Protein AF-A0AA38MP34-F1 (afdb_monomer_lite)

Secondary structure (DSSP, 8-state):
--------------SHHHHHHHHHHHHHHHHHHHHHHHHHHHHHHHHHHHHHHHHHHHHHHHHHHHHHHHHHHHHHHHHHHHHHHHS-GGGSTT--HHHHHS--GGGGGSS---

Sequence (114 aa):
MPPRKGRVKKEGPESGEDSDEYRKKRDRNNLAVKRSRVKSKQKTQETLNRVTMLRNENTVLEEKVKTLTKELGFLKELFIAHAANNVDSSKFEGVDLQRLLEEDTSAETSGDNK

Organism: NCBI:txid2755281

Structure (mmCIF, N/CA/C/O backbone):
data_AF-A0AA38MP34-F1
#
_entry.id   AF-A0AA38MP34-F1
#
loop_
_atom_site.group_PDB
_atom_site.id
_atom_site.type_symbol
_atom_site.label_atom_id
_atom_site.label_alt_id
_atom_site.label_comp_id
_atom_site.label_asym_id
_atom_site.label_entity_id
_atom_site.label_seq_id
_atom_site.pdbx_PDB_ins_code
_atom_site.Cartn_x
_atom_site.Cartn_y
_atom_site.Cartn_z
_atom_site.occupancy
_atom_site.B_iso_or_equiv
_atom_site.auth_seq_id
_atom_site.auth_comp_id
_atom_site.auth_asym_id
_atom_site.auth_atom_id
_atom_site.pdbx_PDB_model_num
ATOM 1 N N . MET A 1 1 ? 11.878 -23.286 -30.483 1.00 57.16 1 MET A N 1
ATOM 2 C CA . MET A 1 1 ? 12.178 -21.950 -31.057 1.00 57.16 1 MET A CA 1
ATOM 3 C C . MET A 1 1 ? 12.287 -22.086 -32.569 1.00 57.16 1 MET A C 1
ATOM 5 O O . MET A 1 1 ? 12.931 -23.038 -32.993 1.00 57.16 1 MET A O 1
ATOM 9 N N . PRO A 1 2 ? 11.684 -21.197 -33.378 1.00 58.84 2 PRO A N 1
ATOM 10 C CA . PRO A 1 2 ? 11.858 -21.248 -34.826 1.00 58.84 2 PRO A CA 1
ATOM 11 C C . PRO A 1 2 ? 13.277 -20.780 -35.209 1.00 58.84 2 PRO A C 1
ATOM 13 O O . PRO A 1 2 ? 13.858 -19.953 -34.495 1.00 58.84 2 PRO A O 1
ATOM 16 N N . PRO A 1 3 ? 13.864 -21.295 -36.306 1.00 63.12 3 PRO A N 1
ATOM 17 C CA . PRO A 1 3 ? 15.238 -20.988 -36.677 1.00 63.12 3 PRO A CA 1
ATOM 18 C C . PRO A 1 3 ? 15.350 -19.543 -37.175 1.00 63.12 3 PRO A C 1
ATOM 20 O O . PRO A 1 3 ? 14.533 -19.059 -37.960 1.00 63.12 3 PRO A O 1
ATOM 23 N N . ARG A 1 4 ? 16.385 -18.833 -36.715 1.00 56.50 4 ARG A N 1
ATOM 24 C CA . ARG A 1 4 ? 1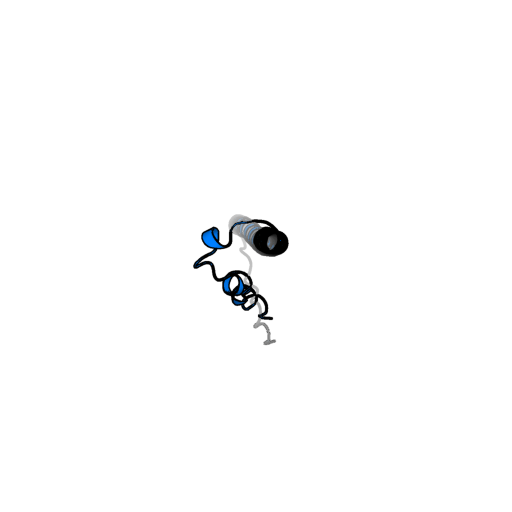6.700 -17.474 -37.170 1.00 56.50 4 ARG A CA 1
ATOM 25 C C . ARG A 1 4 ? 17.152 -17.524 -38.630 1.00 56.50 4 ARG A C 1
ATOM 27 O O . ARG A 1 4 ? 18.264 -17.956 -38.920 1.00 56.50 4 ARG A O 1
ATOM 34 N N . LYS A 1 5 ? 16.278 -17.075 -39.533 1.00 52.97 5 LYS A N 1
ATOM 35 C CA . LYS A 1 5 ? 16.558 -16.895 -40.963 1.00 52.97 5 LYS A CA 1
ATOM 36 C C . LYS A 1 5 ? 17.822 -16.038 -41.135 1.00 52.97 5 LYS A C 1
ATOM 38 O O . LYS A 1 5 ? 17.985 -15.033 -40.444 1.00 52.97 5 LYS A O 1
ATOM 43 N N . GLY A 1 6 ? 18.726 -16.520 -41.989 1.00 48.47 6 GLY A N 1
ATOM 44 C CA . GLY A 1 6 ? 20.119 -16.095 -42.121 1.00 48.47 6 GLY A CA 1
ATOM 45 C C . GLY A 1 6 ? 20.342 -14.586 -42.054 1.00 48.47 6 GLY A C 1
ATOM 46 O O . GLY A 1 6 ? 19.692 -13.797 -42.737 1.00 48.47 6 GLY A O 1
ATOM 47 N N . ARG A 1 7 ? 21.305 -14.190 -41.222 1.00 52.97 7 ARG A N 1
ATOM 48 C CA . ARG A 1 7 ? 21.802 -12.820 -41.152 1.00 52.97 7 ARG A CA 1
ATOM 49 C C . ARG A 1 7 ? 22.585 -12.560 -42.438 1.00 52.97 7 ARG A C 1
ATOM 51 O O . ARG A 1 7 ? 23.734 -12.975 -42.544 1.00 52.97 7 ARG A O 1
ATOM 58 N N . VAL A 1 8 ? 21.955 -11.913 -43.417 1.00 52.50 8 VAL A N 1
ATOM 59 C CA . VAL A 1 8 ? 22.656 -11.370 -44.586 1.00 52.50 8 VAL A CA 1
ATOM 60 C C . VAL A 1 8 ? 23.763 -10.461 -44.044 1.00 52.50 8 VAL A C 1
ATOM 62 O O . VAL A 1 8 ? 23.475 -9.479 -43.354 1.00 52.50 8 VAL A O 1
ATOM 65 N N . LYS A 1 9 ? 25.030 -10.834 -44.267 1.00 51.97 9 LYS A N 1
ATOM 66 C CA . LYS A 1 9 ? 26.179 -9.945 -44.060 1.00 51.97 9 LYS A CA 1
ATOM 67 C C . LYS A 1 9 ? 25.993 -8.794 -45.045 1.00 51.97 9 LYS A C 1
ATOM 69 O O . LYS A 1 9 ? 26.329 -8.926 -46.211 1.00 51.97 9 LYS A O 1
ATOM 74 N N . LYS A 1 10 ? 25.379 -7.702 -44.592 1.00 51.75 10 LYS A N 1
ATOM 75 C CA . LYS A 1 10 ? 25.426 -6.436 -45.316 1.00 51.75 10 LYS A CA 1
ATOM 76 C C . LYS A 1 10 ? 26.857 -5.933 -45.166 1.00 51.75 10 LYS A C 1
ATOM 78 O O . LYS A 1 10 ? 27.305 -5.734 -44.035 1.00 51.75 10 LYS A O 1
ATOM 83 N N . GLU A 1 11 ? 27.563 -5.860 -46.286 1.00 54.41 11 GLU A N 1
ATOM 84 C CA . GLU A 1 11 ? 28.873 -5.227 -46.407 1.00 54.41 11 GLU A CA 1
ATOM 85 C C . GLU A 1 11 ? 28.829 -3.877 -45.680 1.00 54.41 11 GLU A C 1
ATOM 87 O O . GLU A 1 11 ? 27.847 -3.132 -45.773 1.00 54.41 11 GLU A O 1
ATOM 92 N N . GLY A 1 12 ? 29.817 -3.652 -44.811 1.00 59.00 12 GLY A N 1
ATOM 93 C CA . GLY A 1 12 ? 29.917 -2.415 -44.044 1.00 59.00 12 GLY A CA 1
ATOM 94 C C . GLY A 1 12 ? 30.177 -1.229 -44.972 1.00 59.00 12 GLY A C 1
ATOM 95 O O . GLY A 1 12 ? 30.578 -1.440 -46.113 1.00 59.00 12 GLY A O 1
ATOM 96 N N . PRO A 1 13 ? 29.967 0.012 -44.505 1.00 56.12 13 PRO A N 1
ATOM 97 C CA . PRO A 1 13 ? 30.340 1.178 -45.288 1.00 56.12 13 PRO A CA 1
ATOM 98 C C . PRO A 1 13 ? 31.858 1.174 -45.529 1.00 56.12 13 PRO A C 1
ATOM 100 O O . PRO A 1 13 ? 32.644 1.452 -44.621 1.00 56.12 13 PRO A O 1
ATOM 103 N N . GLU A 1 14 ? 32.267 0.820 -46.746 1.00 58.09 14 GLU A N 1
ATOM 104 C CA . GLU A 1 14 ? 33.590 1.115 -47.288 1.00 58.09 14 GLU A CA 1
ATOM 105 C C . GLU A 1 14 ? 33.675 2.623 -47.546 1.00 58.09 14 GLU A C 1
ATOM 107 O O . GLU A 1 14 ? 33.218 3.104 -48.574 1.00 58.09 14 GLU A O 1
ATOM 112 N N . SER A 1 15 ? 34.185 3.378 -46.569 1.00 54.25 15 SER A N 1
ATOM 113 C CA . SER A 1 15 ? 34.938 4.639 -46.716 1.00 54.25 15 SER A CA 1
ATOM 114 C C . SER A 1 15 ? 34.980 5.368 -45.364 1.00 54.25 15 SER A C 1
ATOM 116 O O . SER A 1 15 ? 34.033 5.307 -44.573 1.00 54.25 15 SER A O 1
ATOM 118 N N . GLY A 1 16 ? 36.102 6.034 -45.075 1.00 56.78 16 GLY A N 1
ATOM 119 C CA . GLY A 1 16 ? 36.480 6.549 -43.752 1.00 56.78 16 GLY A CA 1
ATOM 120 C C . GLY A 1 16 ? 35.435 7.427 -43.052 1.00 56.78 16 GLY A C 1
ATOM 121 O O . GLY A 1 16 ? 35.291 7.316 -41.838 1.00 56.78 16 GLY A O 1
ATOM 122 N N . GLU A 1 17 ? 34.637 8.210 -43.783 1.00 59.75 17 GLU A N 1
ATOM 123 C CA . GLU A 1 17 ? 33.643 9.132 -43.201 1.00 59.75 17 GLU A CA 1
ATOM 124 C C . GLU A 1 17 ? 32.312 8.452 -42.835 1.00 59.75 17 GLU A C 1
ATOM 126 O O . GLU A 1 17 ? 31.815 8.617 -41.716 1.00 59.75 17 GLU A O 1
ATOM 131 N N . ASP A 1 18 ? 31.767 7.612 -43.721 1.00 63.78 18 ASP A N 1
ATOM 132 C CA . ASP A 1 18 ? 30.518 6.874 -43.475 1.00 63.78 18 ASP A CA 1
ATOM 133 C C . ASP A 1 18 ? 30.705 5.808 -42.372 1.00 63.78 18 ASP A C 1
ATOM 135 O O . ASP A 1 18 ? 29.791 5.501 -41.596 1.00 63.78 18 ASP A O 1
ATOM 139 N N . SER A 1 19 ? 31.932 5.291 -42.232 1.00 74.75 19 SER A N 1
ATOM 140 C CA . SER A 1 19 ? 32.319 4.388 -41.145 1.00 74.75 19 SER A CA 1
ATOM 141 C C . SER A 1 19 ? 32.346 5.083 -39.773 1.00 74.75 19 SER A C 1
ATOM 143 O O . SER A 1 19 ? 31.885 4.512 -38.775 1.00 74.75 19 SER A O 1
ATOM 145 N N . ASP A 1 20 ? 32.800 6.338 -39.717 1.00 84.00 20 ASP A N 1
ATOM 146 C CA . ASP A 1 20 ? 32.871 7.121 -38.484 1.00 84.00 20 ASP A CA 1
ATOM 147 C C . ASP A 1 20 ? 31.498 7.647 -38.059 1.00 84.00 20 ASP A C 1
ATOM 149 O O . ASP A 1 20 ? 31.148 7.599 -36.872 1.00 84.00 20 ASP A O 1
ATOM 153 N N . GLU A 1 21 ? 30.669 8.077 -39.011 1.00 87.06 21 GLU A N 1
ATOM 154 C CA . GLU A 1 21 ? 29.261 8.368 -38.749 1.00 87.06 21 GLU A CA 1
ATOM 155 C C . GLU A 1 21 ? 28.508 7.145 -38.222 1.00 87.06 21 GLU A C 1
ATOM 157 O O . GLU A 1 21 ? 27.754 7.243 -37.242 1.00 87.06 21 GLU A O 1
ATOM 162 N N . TYR A 1 22 ? 28.715 5.981 -38.843 1.00 89.62 22 TYR A N 1
ATOM 163 C CA . TYR A 1 22 ? 28.121 4.731 -38.389 1.00 89.62 22 TYR A CA 1
ATOM 164 C C . TYR A 1 22 ? 28.563 4.386 -36.961 1.00 89.62 22 TYR A C 1
ATOM 166 O O . TYR A 1 22 ? 27.719 4.050 -36.121 1.00 89.62 22 TYR A O 1
ATOM 174 N N . ARG A 1 23 ? 29.855 4.533 -36.644 1.00 91.69 23 ARG A N 1
ATOM 175 C CA . ARG A 1 23 ? 30.400 4.284 -35.301 1.00 91.69 23 ARG A CA 1
ATOM 176 C C . ARG A 1 23 ? 29.765 5.204 -34.256 1.00 91.69 23 ARG A C 1
ATOM 178 O O . ARG A 1 23 ? 29.200 4.707 -33.283 1.00 91.69 23 ARG A O 1
ATOM 185 N N . LYS A 1 24 ? 29.686 6.513 -34.525 1.00 92.81 24 LYS A N 1
ATOM 186 C CA . LYS A 1 24 ? 28.994 7.488 -33.656 1.00 92.81 24 LYS A CA 1
ATOM 187 C C . LYS A 1 24 ? 27.515 7.135 -33.438 1.00 92.81 24 LYS A C 1
ATOM 189 O O . LYS A 1 24 ? 27.017 7.209 -32.310 1.00 92.81 24 LYS A O 1
ATOM 194 N N . LYS A 1 25 ? 26.792 6.727 -34.492 1.00 93.50 25 LYS A N 1
ATOM 195 C CA . LYS A 1 25 ? 25.382 6.287 -34.402 1.00 93.50 25 LYS A CA 1
ATOM 196 C C . LYS A 1 25 ? 25.245 5.020 -33.543 1.00 93.50 25 LYS A C 1
ATOM 198 O O . LYS A 1 25 ? 24.335 4.941 -32.711 1.00 93.50 25 LYS A O 1
ATOM 203 N N . ARG A 1 26 ? 26.154 4.049 -33.687 1.00 95.44 26 ARG A N 1
ATOM 204 C CA . ARG A 1 26 ? 26.178 2.815 -32.880 1.00 95.44 26 ARG A CA 1
ATOM 205 C C . ARG A 1 26 ? 26.500 3.088 -31.419 1.00 95.44 26 ARG A C 1
ATOM 207 O O . ARG A 1 26 ? 25.796 2.559 -30.563 1.00 95.44 26 ARG A O 1
ATOM 214 N N . ASP A 1 27 ? 27.466 3.949 -31.130 1.00 95.44 27 ASP A N 1
ATOM 215 C CA . ASP A 1 27 ? 27.825 4.315 -29.758 1.00 95.44 27 ASP A CA 1
ATOM 216 C C . ASP A 1 27 ? 26.667 5.020 -29.049 1.00 95.44 27 ASP A C 1
ATOM 218 O O . ASP A 1 27 ? 26.309 4.667 -27.921 1.00 95.44 27 ASP A O 1
ATOM 222 N N . ARG A 1 28 ? 25.978 5.930 -29.751 1.00 96.75 28 ARG A N 1
ATOM 223 C CA . ARG A 1 28 ? 24.759 6.573 -29.242 1.00 96.75 28 ARG A CA 1
ATOM 224 C C . ARG A 1 28 ? 23.646 5.558 -28.970 1.00 96.75 28 ARG A C 1
ATOM 226 O O . ARG A 1 28 ? 22.996 5.634 -27.928 1.00 96.75 28 ARG A O 1
ATOM 233 N N . ASN A 1 29 ? 23.432 4.594 -29.868 1.00 96.81 29 ASN A N 1
ATOM 234 C CA . ASN A 1 29 ? 22.433 3.544 -29.664 1.00 96.81 29 ASN A CA 1
ATOM 235 C C . ASN A 1 29 ? 22.796 2.626 -28.488 1.00 96.81 29 ASN A C 1
ATOM 237 O O . ASN A 1 29 ? 21.948 2.361 -27.641 1.00 96.81 29 ASN A O 1
ATOM 241 N N . ASN A 1 30 ? 24.054 2.198 -28.382 1.00 96.56 30 ASN A N 1
ATOM 242 C CA . ASN A 1 30 ? 24.537 1.379 -27.272 1.00 96.56 30 ASN A CA 1
ATOM 243 C C . ASN A 1 30 ? 24.327 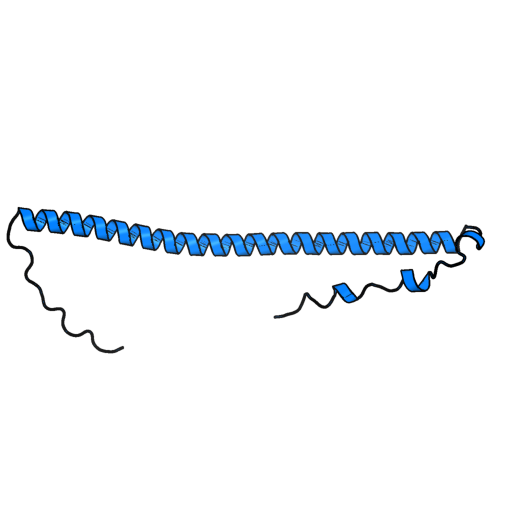2.096 -25.930 1.00 96.56 30 ASN A C 1
ATOM 245 O O . ASN A 1 30 ? 23.848 1.490 -24.966 1.00 96.56 30 ASN A O 1
ATOM 249 N N . LEU A 1 31 ? 24.604 3.404 -25.882 1.00 97.19 31 LEU A N 1
ATOM 250 C CA . LEU A 1 31 ? 24.339 4.230 -24.709 1.00 97.19 31 LEU A CA 1
ATOM 251 C C . LEU A 1 31 ? 22.838 4.315 -24.399 1.00 97.19 31 LEU A C 1
ATOM 253 O O . LEU A 1 31 ? 22.448 4.145 -23.245 1.00 97.19 31 LEU A O 1
ATOM 257 N N . ALA A 1 32 ? 21.989 4.526 -25.408 1.00 97.81 32 ALA A N 1
ATOM 258 C CA . ALA A 1 32 ? 20.536 4.567 -25.241 1.00 97.81 32 ALA A CA 1
ATOM 259 C C . ALA A 1 32 ? 19.978 3.235 -24.712 1.00 97.81 32 ALA A C 1
ATOM 261 O O . ALA A 1 32 ? 19.169 3.230 -23.785 1.00 97.81 32 ALA A O 1
ATOM 262 N N . VAL A 1 33 ? 20.464 2.103 -25.227 1.00 97.94 33 VAL A N 1
ATOM 263 C CA . VAL A 1 33 ? 20.091 0.763 -24.752 1.00 97.94 33 VAL A CA 1
ATOM 264 C C . VAL A 1 33 ? 20.540 0.557 -23.307 1.00 97.94 33 VAL A C 1
ATOM 266 O O . VAL A 1 33 ? 19.751 0.089 -22.486 1.00 97.94 33 VAL A O 1
ATOM 269 N N . LYS A 1 34 ? 21.778 0.937 -22.958 1.00 97.88 34 LYS A N 1
ATOM 270 C CA . LYS A 1 34 ? 22.274 0.847 -21.576 1.00 97.88 34 LYS A CA 1
ATOM 271 C C . LYS A 1 34 ? 21.417 1.693 -20.631 1.00 97.88 34 LYS A C 1
ATOM 273 O O . LYS A 1 34 ? 20.978 1.182 -19.604 1.00 97.88 34 LYS A O 1
ATOM 278 N N . ARG A 1 35 ? 21.108 2.939 -21.009 1.00 98.00 35 ARG A N 1
ATOM 279 C CA . ARG A 1 35 ? 20.212 3.831 -20.251 1.00 98.00 35 ARG A CA 1
ATOM 280 C C . ARG A 1 35 ? 18.813 3.231 -20.092 1.00 98.00 35 ARG A C 1
ATOM 282 O O . ARG A 1 35 ? 18.292 3.215 -18.984 1.00 98.00 35 ARG A O 1
ATOM 289 N N . SER A 1 36 ? 18.232 2.691 -21.163 1.00 98.00 36 SER A N 1
ATOM 290 C CA . SER A 1 36 ? 16.911 2.048 -21.141 1.00 98.00 36 SER A CA 1
ATOM 291 C C . SER A 1 36 ? 16.873 0.846 -20.189 1.00 98.00 36 SER A C 1
ATOM 293 O O . SER A 1 36 ? 15.984 0.760 -19.343 1.00 98.00 36 SER A O 1
ATOM 295 N N . ARG A 1 37 ? 17.881 -0.034 -20.248 1.00 98.19 37 ARG A N 1
ATOM 296 C CA . ARG A 1 37 ? 17.995 -1.192 -19.348 1.00 98.19 37 ARG A CA 1
ATOM 297 C C . ARG A 1 37 ? 18.120 -0.777 -17.886 1.00 98.19 37 ARG A C 1
ATOM 299 O O . ARG A 1 37 ? 17.418 -1.329 -17.044 1.00 98.19 37 ARG A O 1
ATOM 306 N N . VAL A 1 38 ? 18.981 0.200 -17.590 1.00 97.69 38 VAL A N 1
ATOM 307 C CA . VAL A 1 38 ? 19.149 0.721 -16.223 1.00 97.69 38 VAL A CA 1
ATOM 308 C C . VAL A 1 38 ? 17.843 1.327 -15.724 1.00 97.69 38 VAL A C 1
ATOM 310 O O . VAL A 1 38 ? 17.402 0.966 -14.640 1.00 97.69 38 VAL A O 1
ATOM 313 N N . LYS A 1 39 ? 17.173 2.153 -16.536 1.00 98.00 39 LYS A N 1
ATOM 314 C CA . LYS A 1 39 ? 15.880 2.752 -16.183 1.00 98.00 39 LYS A CA 1
ATOM 315 C C . LYS A 1 39 ? 14.816 1.691 -15.896 1.00 98.00 39 LYS A C 1
ATOM 317 O O . LYS A 1 39 ? 14.082 1.815 -14.924 1.00 98.00 39 LYS A O 1
ATOM 322 N N . SER A 1 40 ? 14.746 0.634 -16.708 1.00 97.56 40 SER A N 1
ATOM 323 C CA . SER A 1 40 ? 13.812 -0.472 -16.472 1.00 97.56 40 SER A CA 1
ATOM 324 C C . SER A 1 40 ? 14.120 -1.202 -15.164 1.00 97.56 40 SER A C 1
ATOM 326 O O . SER A 1 40 ? 13.208 -1.447 -14.383 1.00 97.56 40 SER A O 1
ATOM 328 N N . LYS A 1 41 ? 15.397 -1.513 -14.903 1.00 97.75 41 LYS A N 1
ATOM 329 C CA . LYS A 1 41 ? 15.823 -2.171 -13.659 1.00 97.75 41 LYS A CA 1
ATOM 330 C C . LYS A 1 41 ? 15.524 -1.303 -12.435 1.00 97.75 41 LYS A C 1
ATOM 332 O O . LYS A 1 41 ? 15.017 -1.808 -11.439 1.00 97.75 41 LYS A O 1
ATOM 337 N N . GLN A 1 42 ? 15.803 -0.006 -12.528 1.00 97.88 42 GLN A N 1
ATOM 338 C CA . GLN A 1 42 ? 15.527 0.960 -11.472 1.00 97.88 42 GLN A CA 1
ATOM 339 C C . GLN A 1 42 ? 14.028 1.053 -11.186 1.00 97.88 42 GLN A C 1
ATOM 341 O O . GLN A 1 42 ? 13.640 0.932 -10.032 1.00 97.88 42 GLN A O 1
ATOM 346 N N . LYS A 1 43 ? 13.180 1.156 -12.216 1.00 97.69 43 LYS A N 1
ATOM 347 C CA . LYS A 1 43 ? 11.721 1.183 -12.039 1.00 97.69 43 LYS A CA 1
ATOM 348 C C . LYS A 1 43 ? 11.210 -0.059 -11.303 1.00 97.69 43 LYS A C 1
ATOM 350 O O . LYS A 1 43 ? 10.363 0.053 -10.418 1.00 97.69 43 LYS A O 1
ATOM 355 N N . THR A 1 44 ? 11.725 -1.242 -11.644 1.00 96.75 44 THR A N 1
ATOM 356 C CA . THR A 1 44 ? 11.379 -2.480 -10.932 1.00 96.75 44 THR A CA 1
ATOM 357 C C . THR A 1 44 ? 11.812 -2.412 -9.469 1.00 96.75 44 THR A C 1
ATOM 359 O O . THR A 1 44 ? 11.007 -2.712 -8.593 1.00 96.75 44 THR A O 1
ATOM 362 N N . GLN A 1 45 ? 13.039 -1.964 -9.191 1.00 98.06 45 GLN A N 1
ATOM 363 C CA . GLN A 1 45 ? 13.534 -1.833 -7.820 1.00 98.06 45 GLN A CA 1
ATOM 364 C C . GLN A 1 45 ? 12.731 -0.815 -6.999 1.00 98.06 45 GLN A C 1
ATOM 366 O O . GLN A 1 45 ? 12.374 -1.094 -5.861 1.00 98.06 45 GLN A O 1
ATOM 371 N N . GLU A 1 46 ? 12.411 0.343 -7.573 1.00 97.69 46 GLU A N 1
ATOM 372 C CA . GLU A 1 46 ? 11.579 1.369 -6.935 1.00 97.69 46 GLU A CA 1
ATOM 373 C C . GLU A 1 46 ? 10.186 0.832 -6.608 1.00 97.69 46 GLU A C 1
ATOM 375 O O . GLU A 1 46 ? 9.669 1.077 -5.522 1.00 97.69 46 GLU A O 1
ATOM 380 N N . THR A 1 47 ? 9.601 0.049 -7.518 1.00 97.38 47 THR A N 1
ATOM 381 C CA . THR A 1 47 ? 8.297 -0.586 -7.294 1.00 97.38 47 THR A CA 1
ATOM 382 C C . THR A 1 47 ? 8.365 -1.577 -6.135 1.00 97.38 47 THR A C 1
ATOM 384 O O . THR A 1 47 ? 7.517 -1.529 -5.249 1.00 97.38 47 THR A O 1
ATOM 387 N N . LEU A 1 48 ? 9.393 -2.433 -6.097 1.00 97.38 48 LEU A N 1
ATOM 388 C CA . LEU A 1 48 ? 9.605 -3.371 -4.989 1.00 97.38 48 LEU A CA 1
ATOM 389 C C . LEU A 1 48 ? 9.772 -2.634 -3.657 1.00 97.38 48 LEU A C 1
ATOM 391 O O . LEU A 1 48 ? 9.099 -2.968 -2.687 1.00 97.38 48 LEU A O 1
ATOM 395 N N . ASN A 1 49 ? 10.604 -1.592 -3.629 1.00 97.81 49 ASN A N 1
ATOM 396 C CA . ASN A 1 49 ? 10.804 -0.777 -2.435 1.00 97.81 49 ASN A CA 1
ATOM 397 C C . ASN A 1 49 ? 9.489 -0.131 -1.980 1.00 97.81 49 ASN A C 1
ATOM 399 O O . ASN A 1 49 ? 9.185 -0.152 -0.792 1.00 97.81 49 ASN A O 1
ATOM 403 N N . ARG A 1 50 ? 8.682 0.401 -2.907 1.00 97.56 50 ARG A N 1
ATOM 404 C CA . ARG A 1 50 ? 7.390 1.013 -2.575 1.00 97.56 50 ARG A CA 1
ATOM 405 C C . ARG A 1 50 ? 6.398 -0.001 -2.014 1.00 97.56 50 ARG A C 1
ATOM 407 O O . ARG A 1 50 ? 5.717 0.319 -1.049 1.00 97.56 50 ARG A O 1
ATOM 414 N N . VAL A 1 51 ? 6.344 -1.216 -2.560 1.00 97.50 51 VAL A N 1
ATOM 415 C CA . VAL A 1 51 ? 5.512 -2.296 -2.004 1.00 97.50 51 VAL A CA 1
ATOM 416 C C . VAL A 1 51 ? 5.951 -2.644 -0.583 1.00 97.50 51 VAL A C 1
ATOM 418 O O . VAL A 1 51 ? 5.103 -2.776 0.291 1.00 97.50 51 VAL A O 1
ATOM 421 N N . THR A 1 52 ? 7.256 -2.750 -0.326 1.00 97.44 52 THR A N 1
ATOM 422 C CA . THR A 1 52 ? 7.766 -3.004 1.030 1.00 97.44 52 THR A CA 1
ATOM 423 C C . THR A 1 52 ? 7.405 -1.875 1.994 1.00 97.44 52 THR A C 1
ATOM 425 O O . THR A 1 52 ? 6.942 -2.149 3.095 1.00 97.44 52 THR A O 1
ATOM 428 N N . MET A 1 53 ? 7.556 -0.614 1.579 1.00 97.38 53 MET A N 1
ATOM 429 C CA . MET A 1 53 ? 7.177 0.536 2.410 1.00 97.38 53 MET A CA 1
ATOM 430 C C . MET A 1 53 ? 5.681 0.536 2.730 1.00 97.38 53 MET A C 1
ATOM 432 O O . MET A 1 53 ? 5.321 0.687 3.889 1.00 97.38 53 MET A O 1
ATOM 436 N N . LEU A 1 54 ? 4.826 0.290 1.732 1.00 97.69 54 LEU A N 1
ATOM 437 C CA . LEU A 1 54 ? 3.376 0.210 1.929 1.00 97.69 54 LEU A CA 1
ATOM 438 C C . LEU A 1 54 ? 2.979 -0.944 2.853 1.00 97.69 54 LEU A C 1
ATOM 440 O O . LEU A 1 54 ? 2.068 -0.788 3.654 1.00 97.69 54 LEU A O 1
ATOM 444 N N . ARG A 1 55 ? 3.662 -2.092 2.774 1.00 96.31 55 ARG A N 1
ATOM 445 C CA . ARG A 1 55 ? 3.428 -3.204 3.706 1.00 96.31 55 ARG A CA 1
ATOM 446 C C . ARG A 1 55 ? 3.772 -2.819 5.137 1.00 96.31 55 ARG A C 1
ATOM 448 O O . ARG A 1 55 ? 2.957 -3.048 6.016 1.00 96.31 55 ARG A O 1
ATOM 455 N N . ASN A 1 56 ? 4.932 -2.202 5.350 1.00 97.19 56 ASN A N 1
ATOM 456 C CA . ASN A 1 56 ? 5.343 -1.751 6.679 1.00 97.19 56 ASN A CA 1
ATOM 457 C C . ASN A 1 56 ? 4.402 -0.667 7.231 1.00 97.19 56 ASN A C 1
ATOM 459 O O . ASN A 1 56 ? 4.081 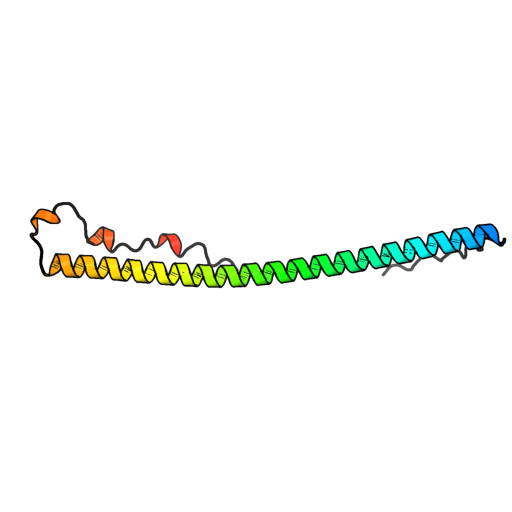-0.659 8.415 1.00 97.19 56 ASN A O 1
ATOM 463 N N . GLU A 1 57 ? 3.952 0.257 6.382 1.00 96.94 57 GLU A N 1
ATOM 464 C CA . GLU A 1 57 ? 2.971 1.271 6.770 1.00 96.94 57 GLU A CA 1
ATOM 465 C C . GLU A 1 57 ? 1.637 0.624 7.153 1.00 96.94 57 GLU A C 1
ATOM 467 O O . GLU A 1 57 ? 1.074 0.970 8.188 1.00 96.94 57 GLU A O 1
ATOM 472 N N . ASN A 1 58 ? 1.175 -0.367 6.385 1.00 96.75 58 ASN A N 1
ATOM 473 C CA . ASN A 1 58 ? -0.054 -1.085 6.700 1.00 96.75 58 ASN A CA 1
ATOM 474 C C . ASN A 1 58 ? 0.047 -1.825 8.041 1.00 96.75 58 ASN A C 1
ATOM 476 O O . ASN A 1 58 ? -0.828 -1.661 8.880 1.00 96.75 58 ASN A O 1
ATOM 480 N N . THR A 1 59 ? 1.160 -2.519 8.316 1.00 96.19 59 THR A N 1
ATOM 481 C CA . THR A 1 59 ? 1.346 -3.191 9.615 1.00 96.19 59 THR A CA 1
ATOM 482 C C . THR A 1 59 ? 1.307 -2.211 10.790 1.00 96.19 59 THR A C 1
ATOM 484 O O . THR A 1 59 ? 0.697 -2.496 11.815 1.00 96.19 59 THR A O 1
ATOM 487 N N . VAL A 1 60 ? 1.903 -1.022 10.642 1.00 97.06 60 VAL A N 1
ATOM 488 C CA . VAL A 1 60 ? 1.861 0.016 11.689 1.00 97.06 60 VAL A CA 1
ATOM 489 C C . VAL A 1 60 ? 0.441 0.562 11.873 1.00 97.06 60 VAL A C 1
ATOM 491 O O . VAL A 1 60 ? 0.009 0.818 12.999 1.00 97.06 60 VAL A O 1
ATOM 494 N N . LEU A 1 61 ? -0.300 0.753 10.779 1.00 97.19 61 LEU A N 1
ATOM 495 C CA . LEU A 1 61 ? -1.689 1.207 10.836 1.00 97.19 61 LEU A CA 1
ATOM 496 C C . LEU A 1 61 ? -2.600 0.156 11.482 1.00 97.19 61 LEU A C 1
ATOM 498 O O . LEU A 1 61 ? -3.402 0.515 12.340 1.00 97.19 61 LEU A O 1
ATOM 502 N N . GLU A 1 62 ? -2.439 -1.121 11.140 1.00 94.81 62 GLU A N 1
ATOM 503 C CA . GLU A 1 62 ? -3.156 -2.246 11.750 1.00 94.81 62 GLU A CA 1
ATOM 504 C C . GLU A 1 62 ? -2.903 -2.321 13.265 1.00 94.81 62 GLU A C 1
ATOM 506 O O . GLU A 1 62 ? -3.846 -2.431 14.051 1.00 94.81 62 GLU A O 1
ATOM 511 N N . GLU A 1 63 ? -1.648 -2.176 13.708 1.00 96.00 63 GLU A N 1
ATOM 512 C CA . GLU A 1 63 ? -1.305 -2.116 15.136 1.00 96.00 63 GLU A CA 1
ATOM 513 C C . GLU A 1 63 ? -1.949 -0.916 15.842 1.00 96.00 63 GLU A C 1
ATOM 515 O O . GLU A 1 63 ? -2.445 -1.038 16.969 1.00 96.00 63 GLU A O 1
ATOM 520 N N . LYS A 1 64 ? -1.983 0.245 15.178 1.00 96.19 64 LYS A N 1
ATOM 521 C CA . LYS A 1 64 ? -2.614 1.452 15.717 1.00 96.19 64 LYS A CA 1
ATOM 522 C C . LYS A 1 64 ? -4.125 1.284 15.848 1.00 96.19 64 LYS A C 1
ATOM 524 O O . LYS A 1 64 ? -4.671 1.626 16.894 1.00 96.19 64 LYS A O 1
ATOM 529 N N . VAL A 1 65 ? -4.787 0.731 14.831 1.00 95.31 65 VAL A N 1
ATOM 530 C CA . VAL A 1 65 ? -6.220 0.407 14.879 1.00 95.31 65 VAL A CA 1
ATOM 531 C C . VAL A 1 65 ? -6.486 -0.555 16.030 1.00 95.31 65 VAL A C 1
ATOM 533 O O . VAL A 1 65 ? -7.305 -0.256 16.890 1.00 95.31 65 VAL A O 1
ATOM 536 N N . LYS A 1 66 ? -5.724 -1.648 16.127 1.00 93.94 66 LYS A N 1
ATOM 537 C CA . LYS A 1 66 ? -5.861 -2.630 17.208 1.00 93.94 66 LYS A CA 1
ATOM 538 C C . LYS A 1 66 ? -5.704 -2.012 18.597 1.00 93.94 66 LYS A C 1
ATOM 540 O O . LYS A 1 66 ? -6.433 -2.377 19.516 1.00 93.94 66 LYS A O 1
ATOM 545 N N . THR A 1 67 ? -4.748 -1.101 18.765 1.00 94.56 67 THR A N 1
ATOM 546 C CA . THR A 1 67 ? -4.522 -0.404 20.040 1.00 94.56 67 THR A CA 1
ATOM 547 C C . THR A 1 67 ? -5.705 0.496 20.383 1.00 94.56 67 THR A C 1
ATOM 549 O O . THR A 1 67 ? -6.261 0.368 21.469 1.00 94.56 67 THR A O 1
ATOM 552 N N . LEU A 1 68 ? -6.161 1.320 19.435 1.00 93.19 68 LEU A N 1
ATOM 553 C CA . LEU A 1 68 ? -7.310 2.207 19.632 1.00 93.19 68 LEU A CA 1
ATOM 554 C C . LEU A 1 68 ? -8.605 1.432 19.911 1.00 93.19 68 LEU A C 1
ATOM 556 O O . LEU A 1 68 ? -9.374 1.828 20.781 1.00 93.19 68 LEU A O 1
ATOM 560 N N . THR A 1 69 ? -8.835 0.303 19.233 1.00 90.38 69 THR A N 1
ATOM 561 C CA . THR A 1 69 ? -9.995 -0.565 19.486 1.00 90.38 69 THR A CA 1
ATOM 562 C C . THR A 1 69 ? -9.984 -1.105 20.916 1.00 90.38 69 THR A C 1
ATOM 564 O O . THR A 1 69 ? -11.015 -1.091 21.586 1.00 90.38 69 THR A O 1
ATOM 567 N N . LYS A 1 70 ? -8.817 -1.528 21.422 1.00 92.06 70 LYS A N 1
ATOM 568 C CA . LYS A 1 70 ? -8.672 -1.981 22.815 1.00 92.06 70 LYS A CA 1
ATOM 569 C C . LYS A 1 70 ? -8.886 -0.854 23.819 1.00 92.06 70 LYS A C 1
ATOM 571 O O . LYS A 1 70 ? -9.572 -1.062 24.812 1.00 92.06 70 LYS A O 1
ATOM 576 N N . GLU A 1 71 ? -8.313 0.322 23.572 1.00 92.00 71 GLU A N 1
ATOM 577 C CA . GLU A 1 71 ? -8.503 1.498 24.430 1.00 92.00 71 GLU A CA 1
ATOM 578 C C . GLU A 1 71 ? -9.977 1.913 24.489 1.00 92.00 71 GLU A C 1
ATOM 580 O O . GLU A 1 71 ? -10.496 2.210 25.565 1.00 92.00 71 GLU A O 1
ATOM 585 N N . LEU A 1 72 ? -10.676 1.870 23.351 1.00 90.00 72 LEU A N 1
ATOM 586 C CA . LEU A 1 72 ? -12.107 2.146 23.284 1.00 90.00 72 LEU A CA 1
ATOM 587 C C . LEU A 1 72 ? -12.924 1.095 24.045 1.00 90.00 72 LEU A C 1
ATOM 589 O O . LEU A 1 72 ? -13.823 1.464 24.799 1.00 90.00 72 LEU A O 1
ATOM 593 N N . GLY A 1 73 ? -12.604 -0.193 23.881 1.00 86.88 73 GLY A N 1
ATOM 594 C CA . GLY A 1 73 ? -13.222 -1.281 24.644 1.00 86.88 73 GLY A CA 1
ATOM 595 C C . GLY A 1 73 ? -13.040 -1.097 26.151 1.00 86.88 73 GLY A C 1
ATOM 596 O O . GLY A 1 73 ? -14.016 -1.10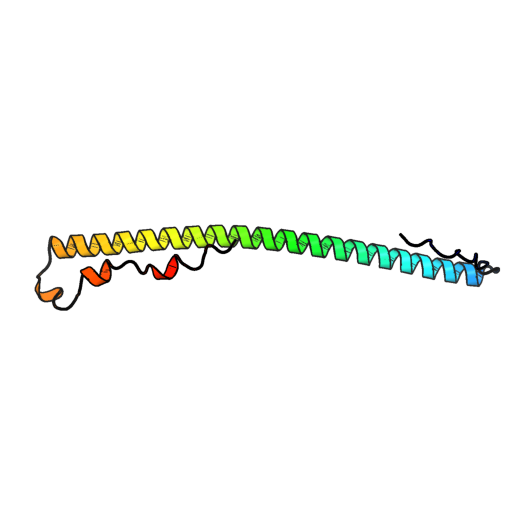0 26.896 1.00 86.88 73 GLY A O 1
ATOM 597 N N . PHE A 1 74 ? -11.816 -0.801 26.588 1.00 89.25 74 PHE A N 1
ATOM 598 C CA . PHE A 1 74 ? -11.516 -0.503 27.988 1.00 89.25 74 PHE A CA 1
ATOM 599 C C . PHE A 1 74 ? -12.320 0.693 28.517 1.00 89.25 74 PHE A C 1
ATOM 601 O O . PHE A 1 74 ? -12.855 0.646 29.624 1.00 89.25 74 PHE A O 1
ATOM 608 N N . LEU A 1 75 ? -12.453 1.767 27.730 1.00 87.62 75 LEU A N 1
ATOM 609 C CA . LEU A 1 75 ? -13.223 2.941 28.141 1.00 87.62 75 LEU A CA 1
ATOM 610 C C . LEU A 1 75 ? -14.728 2.637 28.245 1.00 87.62 75 LEU A C 1
ATOM 612 O O . LEU A 1 75 ? -15.379 3.122 29.173 1.00 87.62 75 LEU A O 1
ATOM 616 N N . LYS A 1 76 ? -15.272 1.811 27.337 1.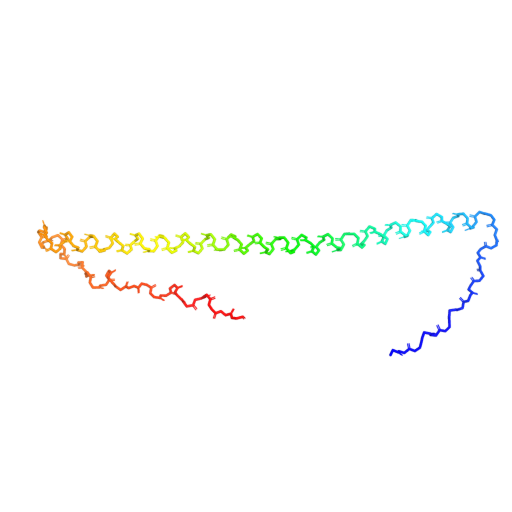00 85.38 76 LYS A N 1
ATOM 617 C CA . LYS A 1 76 ? -16.654 1.308 27.412 1.00 85.38 76 LYS A CA 1
ATOM 618 C C . LYS A 1 76 ? -16.872 0.494 28.689 1.00 85.38 76 LYS A C 1
ATOM 620 O O . LYS A 1 76 ? -17.818 0.767 29.425 1.00 85.38 76 LYS A O 1
ATOM 625 N N . GLU A 1 77 ? -15.985 -0.455 28.983 1.00 83.94 77 GLU A N 1
ATOM 626 C CA . GLU A 1 77 ? -16.045 -1.272 30.202 1.00 83.94 77 GLU A CA 1
ATOM 627 C C . GLU A 1 77 ? -15.969 -0.413 31.470 1.00 83.94 77 GLU A C 1
ATOM 629 O O . GLU A 1 77 ? -16.771 -0.589 32.389 1.00 83.94 77 GLU A O 1
ATOM 634 N N . LEU A 1 78 ? -15.057 0.564 31.507 1.00 85.94 78 LEU A N 1
ATOM 635 C CA . LEU A 1 78 ? -14.912 1.485 32.633 1.00 85.94 78 LEU A CA 1
ATOM 636 C C . LEU A 1 78 ? -16.177 2.326 32.848 1.00 85.94 78 LEU A C 1
ATOM 638 O O . LEU A 1 78 ? -16.613 2.507 33.987 1.00 85.94 78 LEU A O 1
ATOM 642 N N . PHE A 1 79 ? -16.784 2.820 31.766 1.00 82.44 79 PHE A N 1
ATOM 643 C CA . PHE A 1 79 ? -18.029 3.582 31.830 1.00 82.44 79 PHE A CA 1
ATOM 644 C C . PHE A 1 79 ? -19.180 2.738 32.391 1.00 82.44 79 PHE A C 1
ATOM 646 O O . PHE A 1 79 ? -19.897 3.196 33.281 1.00 82.44 79 PHE A O 1
ATOM 653 N N . ILE A 1 80 ? -19.313 1.489 31.934 1.00 78.62 80 ILE A N 1
ATOM 654 C CA . ILE A 1 80 ? -20.323 0.544 32.429 1.00 78.62 80 ILE A CA 1
ATOM 655 C C . ILE A 1 80 ? -20.086 0.224 33.905 1.00 78.62 80 ILE A C 1
ATOM 657 O O . ILE A 1 80 ? -21.019 0.294 34.702 1.00 78.62 80 ILE A O 1
ATOM 661 N N . ALA A 1 81 ? -18.847 -0.076 34.300 1.00 79.75 81 ALA A N 1
ATOM 662 C CA . ALA A 1 81 ? -18.510 -0.365 35.690 1.00 79.75 81 ALA A CA 1
ATOM 663 C C . ALA A 1 81 ? -18.810 0.828 36.611 1.00 79.75 81 ALA A C 1
ATOM 665 O O . ALA A 1 81 ? -19.303 0.641 37.721 1.00 79.75 81 ALA A O 1
ATOM 666 N N . HIS A 1 82 ? -18.554 2.059 36.163 1.00 77.88 82 HIS A N 1
ATOM 667 C CA . HIS A 1 82 ? -18.881 3.261 36.928 1.00 77.88 82 HIS A CA 1
ATOM 668 C C . HIS A 1 82 ? -20.399 3.496 37.025 1.00 77.88 82 HIS A C 1
ATOM 670 O O . HIS A 1 82 ? -20.900 3.823 38.103 1.00 77.88 82 HIS A O 1
ATOM 676 N N . ALA A 1 83 ? -21.139 3.293 35.929 1.00 71.88 83 ALA A N 1
ATOM 677 C CA . ALA A 1 83 ? -22.600 3.369 35.912 1.00 71.88 83 ALA A CA 1
ATOM 678 C C . ALA A 1 83 ? -23.242 2.313 36.830 1.00 71.88 83 ALA A C 1
ATOM 680 O O . ALA A 1 83 ? -24.167 2.627 37.573 1.00 71.88 83 ALA A O 1
ATOM 681 N N . ALA A 1 84 ? -22.705 1.090 36.840 1.00 67.69 84 ALA A N 1
ATOM 682 C CA . ALA A 1 84 ? -23.181 -0.002 37.685 1.00 67.69 84 ALA A CA 1
ATOM 683 C C . ALA A 1 84 ? -22.878 0.203 39.181 1.00 67.69 84 ALA A C 1
ATOM 685 O O . ALA A 1 84 ? -23.621 -0.297 40.021 1.00 67.69 84 ALA A O 1
ATOM 686 N N . ASN A 1 85 ? -21.796 0.916 39.523 1.00 68.38 85 ASN A N 1
ATOM 687 C CA . ASN A 1 85 ? -21.336 1.038 40.908 1.00 68.38 85 ASN A CA 1
ATOM 688 C C . ASN A 1 85 ? -21.723 2.346 41.623 1.00 68.38 85 ASN A C 1
ATOM 690 O O . ASN A 1 85 ? -21.694 2.330 42.851 1.00 68.38 85 ASN A O 1
ATOM 694 N N . ASN A 1 86 ? -22.013 3.479 40.948 1.00 64.75 86 ASN A N 1
ATOM 695 C CA . ASN A 1 86 ? -22.044 4.761 41.687 1.00 64.75 86 ASN A CA 1
ATOM 696 C C . ASN A 1 86 ? -22.895 5.952 41.196 1.00 64.75 86 ASN A C 1
ATOM 698 O O . ASN A 1 86 ? -22.734 7.033 41.761 1.00 64.75 86 ASN A O 1
ATOM 702 N N . VAL A 1 87 ? -23.803 5.861 40.215 1.00 55.72 87 VAL A N 1
ATOM 703 C CA . VAL A 1 87 ? -24.572 7.065 39.813 1.00 55.72 87 VAL A CA 1
ATOM 704 C C . VAL A 1 87 ? -26.044 6.775 39.545 1.00 55.72 87 VAL A C 1
ATOM 706 O O . VAL A 1 87 ? -26.376 6.031 38.634 1.00 55.72 87 VAL A O 1
ATOM 709 N N . ASP A 1 88 ? -26.886 7.435 40.347 1.00 60.38 88 ASP A N 1
ATOM 710 C CA . ASP A 1 88 ? -28.215 7.973 40.031 1.00 60.38 88 ASP A CA 1
ATOM 711 C C . ASP A 1 88 ? -28.837 7.396 38.746 1.00 60.38 88 ASP A C 1
ATOM 713 O O . ASP A 1 88 ? -28.590 7.891 37.643 1.00 60.38 88 ASP A O 1
ATOM 717 N N . SER A 1 89 ? -29.638 6.333 38.890 1.00 56.81 89 SER A N 1
ATOM 718 C CA . SER A 1 89 ? -30.286 5.614 37.779 1.00 56.81 89 SER A CA 1
ATOM 719 C C . SER A 1 89 ? -31.068 6.538 36.833 1.00 56.81 89 SER A C 1
ATOM 721 O O . SER A 1 89 ? -31.263 6.209 35.666 1.00 56.81 89 SER A O 1
ATOM 723 N N . SER A 1 90 ? -31.451 7.722 37.321 1.00 62.09 90 SER A N 1
ATOM 724 C CA . SER A 1 90 ? -32.090 8.807 36.574 1.00 62.09 90 SER A CA 1
ATOM 725 C C . SER A 1 90 ? -31.235 9.385 35.433 1.00 62.09 90 SER A C 1
ATOM 727 O O . SER A 1 90 ? -31.783 9.857 34.441 1.00 62.09 90 SER A O 1
ATOM 729 N N . LYS A 1 91 ? -29.895 9.334 35.511 1.00 60.97 91 LYS A N 1
ATOM 730 C CA . LYS A 1 91 ? -28.999 9.835 34.445 1.00 60.97 91 LYS A CA 1
ATOM 731 C C . LYS A 1 91 ? -28.826 8.877 33.268 1.00 60.97 9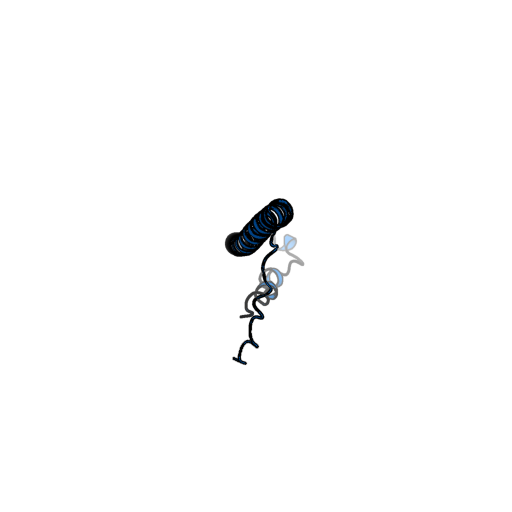1 LYS A C 1
ATOM 733 O O . LYS A 1 91 ? -28.342 9.304 32.221 1.00 60.97 91 LYS A O 1
ATOM 738 N N . PHE A 1 92 ? -29.189 7.609 33.438 1.00 59.19 92 PHE A N 1
ATOM 739 C CA . PHE A 1 92 ? -29.036 6.570 32.416 1.00 59.19 92 PHE A CA 1
ATOM 740 C C . PHE A 1 92 ? -30.373 6.131 31.804 1.00 59.19 92 PHE A C 1
ATOM 742 O O . PHE A 1 92 ? -30.390 5.219 30.978 1.00 59.19 92 PHE A O 1
ATOM 749 N N . GLU A 1 93 ? -31.487 6.788 32.149 1.00 55.94 93 GLU A N 1
ATOM 750 C CA . GLU A 1 93 ? -32.767 6.573 31.469 1.00 55.94 93 GLU A CA 1
ATOM 751 C C . GLU A 1 93 ? -32.626 6.864 29.966 1.00 55.94 93 GLU A C 1
ATOM 753 O O . GLU A 1 93 ? -32.350 7.985 29.543 1.00 55.94 93 GLU A O 1
ATOM 758 N N . GLY A 1 94 ? -32.790 5.820 29.149 1.00 61.66 94 GLY A N 1
ATOM 759 C CA . GLY A 1 94 ? -32.680 5.886 27.689 1.00 61.66 94 GLY A CA 1
ATOM 760 C C . GLY A 1 94 ? -31.311 5.511 27.111 1.00 61.66 94 GLY A C 1
ATOM 761 O O . GLY A 1 94 ? -31.181 5.460 25.887 1.00 61.66 94 GLY A O 1
ATOM 762 N N . VAL A 1 95 ? -30.306 5.206 27.942 1.00 64.06 95 VAL A N 1
ATOM 763 C CA . VAL A 1 95 ? -29.014 4.676 27.475 1.00 64.06 95 VAL A CA 1
ATOM 764 C C . VAL A 1 95 ? -29.052 3.152 27.531 1.00 64.06 95 VAL A C 1
ATOM 766 O O . VAL A 1 95 ? -28.908 2.550 28.593 1.00 64.06 95 VAL A O 1
ATOM 769 N N . ASP A 1 96 ? -29.245 2.521 26.375 1.00 66.56 96 ASP A N 1
ATOM 770 C CA . ASP A 1 96 ? -29.156 1.067 26.251 1.00 66.56 96 ASP A CA 1
ATOM 771 C C . ASP A 1 96 ? -27.685 0.622 26.316 1.00 66.56 96 ASP A C 1
ATOM 773 O O . ASP A 1 96 ? -26.945 0.654 25.330 1.00 66.56 96 ASP A O 1
ATOM 777 N N . LEU A 1 97 ? -27.250 0.241 27.518 1.00 63.97 97 LEU A N 1
ATOM 778 C CA . LEU A 1 97 ? -25.898 -0.254 27.790 1.00 63.97 97 LEU A CA 1
ATOM 779 C C . LEU A 1 97 ? -25.584 -1.536 27.002 1.00 63.97 97 LEU A C 1
ATOM 781 O O . LEU A 1 97 ? -24.421 -1.785 26.686 1.00 63.97 97 LEU A O 1
ATOM 785 N N . GLN A 1 98 ? -26.607 -2.313 26.637 1.00 64.19 98 GLN A N 1
ATOM 786 C CA . GLN A 1 98 ? -26.459 -3.533 25.849 1.00 64.19 98 GLN A CA 1
ATOM 787 C C . GLN A 1 98 ? -26.014 -3.208 24.419 1.00 64.19 98 GLN A C 1
ATOM 789 O O . GLN A 1 98 ? -25.097 -3.838 23.901 1.00 64.19 98 GLN A O 1
ATOM 794 N N . ARG A 1 99 ? -26.577 -2.148 23.828 1.00 69.06 99 ARG A N 1
ATOM 795 C CA . ARG A 1 99 ? -26.171 -1.628 22.514 1.00 69.06 99 ARG A CA 1
ATOM 796 C C . ARG A 1 99 ? -24.747 -1.061 22.509 1.00 69.06 99 ARG A C 1
ATOM 798 O O . ARG A 1 99 ? -24.080 -1.077 21.484 1.00 69.06 99 ARG A O 1
ATOM 805 N N . LEU A 1 100 ? -24.251 -0.551 23.639 1.00 63.44 100 LEU A N 1
ATOM 806 C CA . LEU A 1 100 ? -22.868 -0.060 23.738 1.00 63.44 100 LEU A CA 1
ATOM 807 C C . LEU A 1 100 ? -21.841 -1.210 23.735 1.00 63.44 100 LEU A C 1
ATOM 809 O O . LEU A 1 100 ? -20.714 -1.027 23.256 1.00 63.44 100 LEU A O 1
ATOM 813 N N . LEU A 1 101 ? -22.245 -2.369 24.268 1.00 59.34 101 LEU A N 1
ATOM 814 C CA . LEU A 1 101 ? -21.496 -3.630 24.285 1.00 59.34 101 LEU A CA 1
ATOM 815 C C . LEU A 1 101 ? -21.591 -4.412 22.972 1.00 59.34 101 LEU A C 1
ATOM 817 O O . LEU A 1 101 ? -20.808 -5.341 22.786 1.00 59.34 101 LEU A O 1
ATOM 821 N N . GLU A 1 102 ? -22.506 -4.054 22.068 1.00 72.06 102 GLU A N 1
ATOM 822 C CA . GLU A 1 102 ? -22.465 -4.576 20.706 1.00 72.06 102 GLU A CA 1
ATOM 823 C C . GLU A 1 102 ? -21.143 -4.120 20.077 1.00 72.06 102 GLU A C 1
ATOM 825 O O . GLU A 1 102 ? -20.892 -2.934 19.835 1.00 72.06 102 GLU A O 1
ATOM 830 N N . GLU A 1 103 ? -20.232 -5.074 19.900 1.00 59.88 103 GLU A N 1
ATOM 831 C CA . GLU A 1 103 ? -19.048 -4.870 19.087 1.00 59.88 103 GLU A CA 1
ATOM 832 C C . GLU A 1 103 ? -19.517 -4.549 17.664 1.00 59.88 103 GLU A C 1
ATOM 834 O O . GLU A 1 103 ? -20.304 -5.300 17.080 1.00 59.88 103 GLU A O 1
ATOM 839 N N . ASP A 1 104 ? -19.023 -3.448 17.091 1.00 60.31 104 ASP A N 1
ATOM 840 C CA . ASP A 1 104 ? -19.120 -3.180 15.655 1.00 60.31 104 ASP A CA 1
ATOM 841 C C . ASP A 1 104 ? -18.270 -4.230 14.914 1.00 60.31 104 ASP A C 1
ATOM 843 O O . ASP A 1 104 ? -17.170 -3.974 14.423 1.00 60.31 104 ASP A O 1
ATOM 847 N N . THR A 1 105 ? -18.796 -5.452 14.831 1.00 52.72 105 THR A N 1
ATOM 848 C CA . THR A 1 105 ? -18.223 -6.603 14.115 1.00 52.72 105 THR A CA 1
ATOM 849 C C . THR A 1 105 ? -18.086 -6.350 12.609 1.00 52.72 105 THR A C 1
ATOM 851 O O . THR A 1 105 ? -17.485 -7.144 11.887 1.00 52.72 105 THR A O 1
ATOM 854 N N . SER A 1 106 ? -18.580 -5.214 12.108 1.00 51.78 106 SER A N 1
ATOM 855 C CA . SER A 1 106 ? -18.458 -4.812 10.709 1.00 51.78 106 SER A CA 1
ATOM 856 C C . SER A 1 106 ? -17.014 -4.584 10.246 1.00 51.78 106 SER A C 1
ATOM 858 O O . SER A 1 106 ? -16.756 -4.689 9.048 1.00 51.78 106 SER A O 1
ATOM 860 N N . ALA A 1 107 ? -16.068 -4.292 11.149 1.00 51.59 107 ALA A N 1
ATOM 861 C CA . ALA A 1 107 ? -14.682 -3.990 10.771 1.00 51.59 107 ALA A CA 1
ATOM 862 C C . ALA A 1 107 ? -13.795 -5.232 10.527 1.00 51.59 107 ALA A C 1
ATOM 864 O O . ALA A 1 107 ? -12.740 -5.108 9.910 1.00 51.59 107 ALA A O 1
ATOM 865 N N . GLU A 1 108 ? -14.220 -6.425 10.953 1.00 49.69 108 GLU A N 1
ATOM 866 C CA . GLU A 1 108 ? -13.420 -7.663 10.862 1.00 49.69 108 GLU A CA 1
ATOM 867 C C . GLU A 1 108 ? -13.512 -8.355 9.479 1.00 49.69 108 GLU A C 1
ATOM 869 O O . GLU A 1 108 ? -12.752 -9.272 9.188 1.00 49.69 108 GLU A O 1
ATOM 874 N N . THR A 1 109 ? -14.412 -7.933 8.579 1.00 45.84 109 THR A N 1
ATOM 875 C CA . THR A 1 109 ? -14.740 -8.719 7.362 1.00 45.84 109 THR A CA 1
ATOM 876 C C . THR A 1 109 ? -13.997 -8.336 6.076 1.00 45.84 109 THR A C 1
ATOM 878 O O . THR A 1 109 ? -14.190 -8.988 5.051 1.00 45.84 109 THR A O 1
ATOM 881 N N . SER A 1 110 ? -13.126 -7.321 6.081 1.00 49.72 110 SER A N 1
ATOM 882 C CA . SER A 1 110 ? -12.469 -6.840 4.848 1.00 49.72 110 SER A CA 1
ATOM 883 C C . SER A 1 110 ? -10.976 -7.177 4.707 1.00 49.72 110 SER A C 1
ATOM 885 O O . SER A 1 110 ? -10.357 -6.722 3.747 1.00 49.72 110 SER A O 1
ATOM 887 N N . GLY A 1 111 ? -10.388 -7.941 5.636 1.00 47.06 111 GLY A N 1
ATOM 888 C CA . GLY A 1 111 ? -8.936 -8.186 5.686 1.00 47.06 111 GLY A CA 1
ATOM 889 C C . GLY A 1 111 ? -8.432 -9.462 5.001 1.00 47.06 111 GLY A C 1
ATOM 890 O O . GLY A 1 111 ? -7.299 -9.483 4.530 1.00 47.06 111 GLY A O 1
ATOM 891 N N . ASP A 1 112 ? -9.260 -10.502 4.882 1.00 43.84 112 ASP A N 1
ATOM 892 C CA . ASP A 1 112 ? -8.820 -11.813 4.391 1.00 43.84 112 ASP A CA 1
ATOM 893 C C . ASP A 1 112 ? -9.338 -12.098 2.977 1.00 43.84 112 ASP A C 1
ATOM 895 O O . ASP A 1 112 ? -10.302 -12.832 2.771 1.00 43.84 112 ASP A O 1
ATOM 899 N N . ASN A 1 113 ? -8.668 -11.544 1.965 1.00 42.28 113 ASN A N 1
ATOM 900 C CA . ASN A 1 113 ? -8.681 -12.140 0.630 1.00 42.28 113 ASN A CA 1
ATOM 901 C C . ASN A 1 113 ? -7.244 -12.376 0.158 1.00 42.28 113 ASN A C 1
ATOM 903 O O . ASN A 1 113 ? -6.475 -11.448 -0.084 1.00 42.28 113 ASN A O 1
ATOM 907 N N . LYS A 1 114 ? -6.944 -13.673 0.100 1.00 37.25 114 LYS A N 1
ATOM 908 C CA . LYS A 1 114 ? -5.719 -14.367 -0.302 1.00 37.25 114 LYS A CA 1
ATOM 909 C C . LYS A 1 114 ? -5.043 -13.843 -1.570 1.00 37.25 114 LYS A C 1
ATOM 911 O O . LYS A 1 114 ? -5.762 -13.575 -2.557 1.00 37.25 114 LYS A O 1
#

Foldseek 3Di:
DDDDDDDPPDDDDPDDPSNVVVVVVVVVVVVVVVVVVVVVVVVVVVVVVVVVVVVVVVVVVVVVVVVVLVVLVVVLVVVVVCVVPDDDVVVCVPPPNVVSPPDPCVVVPPDDDD

pLDDT: mean 77.64, std 19.08, range [37.25, 98.19]

Radius of gyration: 34.95 Å; chains: 1; bounding box: 69×32×89 Å

InterPro domains:
  IPR004827 Basic-leucine zipper domain [PF07716] (19-71)
  IPR004827 Basic-leucine zipper domain [PS50217] (19-82)
  IPR004827 Basic-leucine zipper domain [SM00338] (17-81)
  IPR031106 CCAAT/enhancer-binding protein C/EBP [PTHR23334] (10-98)
  IPR046347 Basic-leucine zipper domain superfamily [SSF57959] (17-81)